Protein AF-S3ZGK3-F1 (afdb_monomer_lite)

Organism: NCBI:txid1286094

Structure (mmCIF, N/CA/C/O backbone):
data_AF-S3ZGK3-F1
#
_entry.id   AF-S3ZGK3-F1
#
loop_
_atom_site.group_PDB
_atom_site.id
_atom_site.type_symbol
_atom_site.label_atom_id
_atom_site.label_alt_id
_atom_site.label_comp_id
_atom_site.label_asym_id
_atom_site.label_entity_id
_atom_site.label_seq_id
_atom_site.pdbx_PDB_ins_code
_atom_site.Cartn_x
_atom_site.Cartn_y
_atom_site.Cartn_z
_atom_site.occupancy
_atom_site.B_iso_or_equiv
_atom_site.auth_seq_id
_atom_site.auth_comp_id
_atom_site.auth_asym_id
_atom_site.auth_atom_id
_atom_site.pdbx_PDB_model_num
ATOM 1 N N . MET A 1 1 ? -9.111 -12.329 -8.041 1.00 56.25 1 MET A N 1
ATOM 2 C CA . MET A 1 1 ? -7.691 -12.000 -8.288 1.00 56.25 1 MET A CA 1
ATOM 3 C C . MET A 1 1 ? -7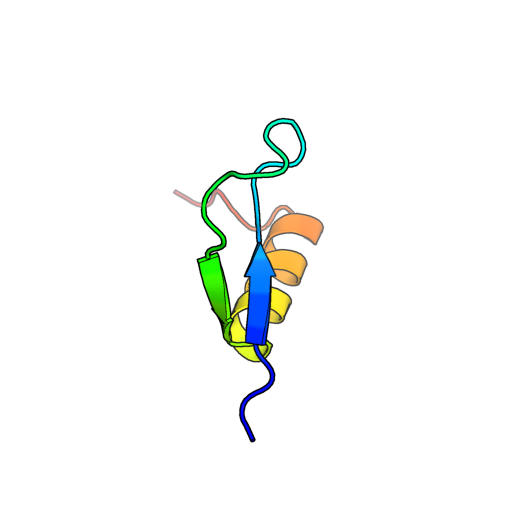.200 -11.200 -7.098 1.00 56.25 1 MET A C 1
ATOM 5 O O . MET A 1 1 ? -7.859 -10.235 -6.734 1.00 56.25 1 MET A O 1
ATOM 9 N N . THR A 1 2 ? -6.122 -11.616 -6.443 1.00 69.00 2 THR A N 1
ATOM 10 C CA . THR A 1 2 ? -5.504 -10.826 -5.370 1.00 69.00 2 THR A CA 1
ATOM 11 C C . THR A 1 2 ? -4.777 -9.645 -6.002 1.00 69.00 2 THR A C 1
ATOM 13 O O . THR A 1 2 ? -3.802 -9.837 -6.725 1.00 69.00 2 THR A O 1
ATOM 16 N N . HIS A 1 3 ? -5.271 -8.427 -5.779 1.00 87.44 3 HIS A N 1
ATOM 17 C CA . HIS A 1 3 ? -4.561 -7.221 -6.200 1.00 87.44 3 HIS A CA 1
ATOM 18 C C . HIS A 1 3 ? -3.267 -7.101 -5.388 1.00 87.44 3 HIS A C 1
ATOM 20 O O . HIS A 1 3 ? -3.293 -7.228 -4.164 1.00 87.4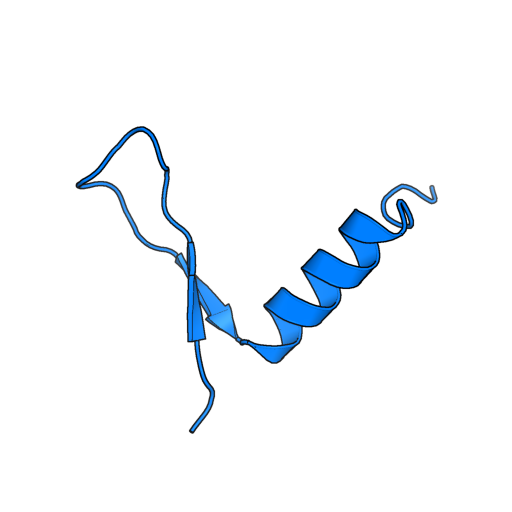4 3 HIS A O 1
ATOM 26 N N . ALA A 1 4 ? -2.143 -6.889 -6.072 1.00 93.88 4 ALA A N 1
ATOM 27 C CA . ALA A 1 4 ? -0.834 -6.729 -5.451 1.00 93.88 4 ALA A CA 1
ATOM 28 C C . ALA A 1 4 ? -0.380 -5.267 -5.515 1.00 93.88 4 ALA A C 1
ATOM 30 O O . ALA A 1 4 ? -0.554 -4.597 -6.534 1.00 93.88 4 ALA A O 1
ATOM 31 N N . ILE A 1 5 ? 0.221 -4.786 -4.429 1.00 96.50 5 ILE A N 1
ATOM 32 C CA . ILE A 1 5 ? 0.823 -3.460 -4.320 1.00 96.50 5 ILE A CA 1
ATOM 33 C C . ILE A 1 5 ? 2.327 -3.600 -4.522 1.00 96.50 5 ILE A C 1
ATOM 35 O O . ILE A 1 5 ? 2.992 -4.337 -3.796 1.00 96.50 5 ILE A O 1
ATOM 39 N N . SER A 1 6 ? 2.848 -2.899 -5.524 1.00 94.62 6 SER A N 1
ATOM 40 C CA . SER A 1 6 ? 4.272 -2.887 -5.855 1.00 94.62 6 SER A CA 1
ATOM 41 C C . SER A 1 6 ? 4.983 -1.772 -5.095 1.00 94.62 6 SER A C 1
ATOM 43 O O . SER A 1 6 ? 4.640 -0.600 -5.251 1.00 94.62 6 SER A O 1
ATOM 45 N N . VAL A 1 7 ? 5.987 -2.129 -4.298 1.00 94.81 7 VAL A N 1
ATOM 46 C CA . VAL A 1 7 ? 6.844 -1.196 -3.559 1.00 94.81 7 VAL A CA 1
ATOM 47 C C . VAL A 1 7 ? 8.252 -1.294 -4.122 1.00 94.81 7 VAL A C 1
ATOM 49 O O . VAL A 1 7 ? 8.815 -2.382 -4.229 1.00 94.81 7 VAL A O 1
ATOM 52 N N . ARG A 1 8 ? 8.828 -0.149 -4.478 1.00 95.56 8 ARG A N 1
ATOM 53 C CA . ARG A 1 8 ? 10.207 -0.033 -4.955 1.00 95.56 8 ARG A CA 1
ATOM 54 C C . ARG A 1 8 ? 10.917 1.105 -4.255 1.00 95.56 8 ARG A C 1
ATOM 56 O O . ARG A 1 8 ? 10.277 2.019 -3.733 1.00 95.56 8 ARG A O 1
ATOM 63 N N . ASP A 1 9 ? 12.238 1.070 -4.309 1.00 94.19 9 ASP A N 1
ATOM 64 C CA . ASP A 1 9 ? 13.042 2.215 -3.917 1.00 94.19 9 ASP A CA 1
ATOM 65 C C . ASP A 1 9 ? 12.729 3.409 -4.841 1.00 94.19 9 ASP A C 1
ATOM 67 O O . ASP A 1 9 ? 12.707 3.302 -6.075 1.00 94.19 9 ASP A O 1
ATOM 71 N N . SER A 1 10 ? 12.415 4.558 -4.243 1.00 93.38 10 SER A N 1
ATOM 72 C CA . SER A 1 10 ? 12.058 5.759 -5.001 1.00 93.38 10 SER A CA 1
ATOM 73 C C . SER A 1 10 ? 13.268 6.432 -5.651 1.00 93.38 10 SER A C 1
ATOM 75 O O . SER A 1 10 ? 13.101 7.123 -6.654 1.00 93.38 10 SER A O 1
ATOM 77 N N . LYS A 1 11 ? 14.476 6.211 -5.121 1.00 94.69 11 LYS A N 1
ATOM 78 C CA . LYS A 1 11 ? 15.739 6.799 -5.584 1.00 94.69 11 LYS A CA 1
ATOM 79 C C . LYS A 1 11 ? 16.469 5.924 -6.607 1.00 94.69 11 LYS A C 1
ATOM 81 O O . LYS A 1 11 ? 17.302 6.447 -7.337 1.00 94.69 11 LYS A O 1
ATOM 86 N N . ILE A 1 12 ? 16.155 4.630 -6.685 1.00 94.81 12 ILE A N 1
ATOM 87 C CA . ILE A 1 12 ? 16.739 3.696 -7.659 1.00 94.81 12 ILE A CA 1
ATOM 88 C C . ILE A 1 12 ? 15.636 3.192 -8.597 1.00 94.81 12 ILE A C 1
ATOM 90 O O . ILE A 1 12 ? 14.850 2.315 -8.243 1.00 94.81 12 ILE A O 1
ATOM 94 N N . THR A 1 13 ? 15.553 3.767 -9.800 1.00 88.69 13 THR A N 1
ATOM 95 C CA . THR A 1 13 ? 14.491 3.471 -10.780 1.00 88.69 13 THR A CA 1
ATOM 96 C C . THR A 1 13 ? 14.499 2.069 -11.347 1.00 88.69 13 THR A C 1
ATOM 98 O O . THR A 1 13 ? 13.419 1.512 -11.531 1.00 88.69 13 THR A O 1
ATOM 101 N N . ASP A 1 14 ? 15.681 1.489 -11.515 1.00 93.94 14 ASP A N 1
ATOM 102 C CA . ASP A 1 14 ? 15.868 0.142 -12.067 1.00 93.94 14 ASP A CA 1
ATOM 103 C C . ASP A 1 14 ? 16.125 -0.905 -10.969 1.00 93.94 14 ASP A C 1
ATOM 105 O O . ASP A 1 14 ? 16.677 -1.977 -11.209 1.00 93.94 14 ASP A O 1
ATOM 109 N N . GLY A 1 15 ? 15.760 -0.567 -9.729 1.00 92.31 15 GLY A N 1
ATOM 110 C CA . GLY A 1 15 ? 15.898 -1.441 -8.573 1.00 92.31 15 GLY A CA 1
ATOM 111 C C . GLY A 1 15 ? 14.800 -2.509 -8.482 1.00 92.31 15 GLY A C 1
ATOM 112 O O . GLY A 1 15 ? 13.805 -2.469 -9.210 1.00 92.31 15 GLY A O 1
ATOM 113 N N . PRO A 1 16 ? 14.948 -3.470 -7.555 1.00 95.62 16 PRO A N 1
ATOM 114 C CA . PRO A 1 16 ? 13.957 -4.517 -7.343 1.00 95.62 16 PRO A CA 1
ATOM 115 C C . PRO A 1 16 ? 12.604 -3.957 -6.876 1.00 95.62 16 PRO A C 1
ATOM 117 O O . PRO A 1 16 ? 12.529 -2.968 -6.142 1.00 95.62 16 PRO A O 1
ATOM 120 N N . VAL A 1 17 ? 11.532 -4.650 -7.269 1.00 95.25 17 VAL A N 1
ATOM 121 C CA . VAL A 1 17 ? 10.152 -4.385 -6.844 1.00 95.25 17 VAL A CA 1
ATOM 122 C C . VAL A 1 17 ? 9.687 -5.521 -5.939 1.00 95.25 17 VAL A C 1
ATOM 124 O O . VAL A 1 17 ? 9.808 -6.692 -6.296 1.00 95.25 17 VAL A O 1
ATOM 127 N N . ILE A 1 18 ? 9.122 -5.179 -4.783 1.00 95.06 18 ILE A N 1
ATOM 128 C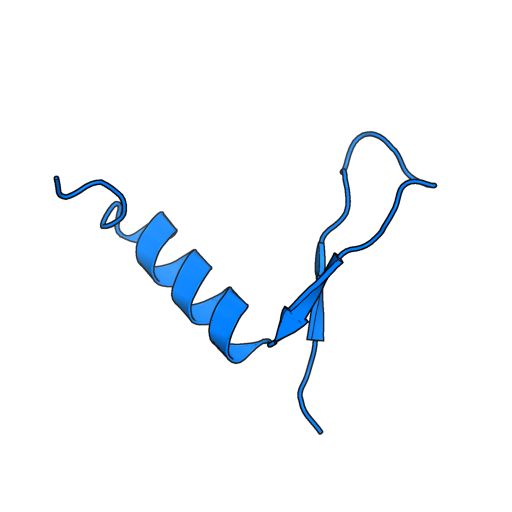 CA . ILE A 1 18 ? 8.512 -6.132 -3.852 1.00 95.06 18 ILE A CA 1
ATOM 129 C C . ILE A 1 18 ? 6.991 -6.009 -3.964 1.00 95.06 18 ILE A C 1
ATOM 131 O O . ILE A 1 18 ? 6.450 -4.904 -3.936 1.00 95.06 18 ILE A O 1
ATOM 135 N N . ALA A 1 19 ? 6.298 -7.140 -4.086 1.00 95.81 19 ALA A N 1
ATOM 136 C CA . ALA A 1 19 ? 4.845 -7.190 -4.179 1.00 95.81 19 ALA A CA 1
ATOM 137 C C . ALA A 1 19 ? 4.222 -7.603 -2.838 1.00 95.81 19 ALA A C 1
ATOM 139 O O . ALA A 1 19 ? 4.575 -8.640 -2.278 1.00 95.81 19 ALA A O 1
ATOM 140 N N . PHE A 1 20 ? 3.258 -6.821 -2.359 1.00 96.25 20 PHE A N 1
ATOM 141 C CA . PHE A 1 20 ? 2.456 -7.131 -1.175 1.00 96.25 20 PHE A CA 1
ATOM 142 C C . PHE A 1 20 ? 1.005 -7.416 -1.569 1.00 96.25 20 PHE A C 1
ATOM 144 O O . PHE A 1 20 ? 0.481 -6.732 -2.451 1.00 96.25 20 PHE A O 1
ATOM 151 N N . PRO A 1 21 ? 0.304 -8.355 -0.911 1.00 96.50 21 PRO A N 1
ATOM 152 C CA . PRO A 1 21 ? -1.148 -8.440 -1.026 1.00 96.50 21 PRO A CA 1
ATOM 153 C C . PRO A 1 21 ? -1.794 -7.106 -0.627 1.00 96.50 21 PRO A C 1
ATOM 155 O O . PRO A 1 21 ? -1.397 -6.494 0.368 1.00 96.50 21 PRO A O 1
ATOM 158 N N . ALA A 1 22 ? -2.799 -6.651 -1.380 1.00 95.38 22 ALA A N 1
ATOM 159 C CA . ALA A 1 22 ? -3.452 -5.366 -1.118 1.00 95.38 22 ALA A CA 1
ATOM 160 C C . ALA A 1 22 ? -4.051 -5.273 0.292 1.00 95.38 22 ALA A C 1
ATOM 162 O O . ALA A 1 22 ? -3.965 -4.225 0.927 1.00 95.38 22 ALA A O 1
ATOM 163 N N . GLU A 1 23 ? -4.611 -6.369 0.807 1.00 95.12 23 GLU A N 1
ATOM 164 C CA . GLU A 1 23 ? -5.162 -6.419 2.166 1.00 95.12 23 GLU A CA 1
ATOM 165 C C . GLU A 1 23 ? -4.090 -6.165 3.235 1.00 95.12 23 GLU A C 1
ATOM 167 O O . GLU A 1 23 ? -4.286 -5.348 4.136 1.00 95.12 23 GLU A O 1
ATOM 172 N N . SER A 1 24 ? -2.917 -6.787 3.088 1.00 95.44 24 SER A N 1
ATOM 173 C CA . SER A 1 24 ? -1.801 -6.622 4.016 1.00 95.44 24 SER A CA 1
ATOM 174 C C . SER A 1 24 ? -1.228 -5.206 3.949 1.00 95.44 24 SER A C 1
ATOM 176 O O . SER A 1 24 ? -0.940 -4.616 4.989 1.00 95.44 24 SER A O 1
ATOM 178 N N . TRP A 1 25 ? -1.115 -4.631 2.745 1.00 95.81 25 TRP A N 1
ATOM 179 C CA . TRP A 1 25 ? -0.670 -3.246 2.563 1.00 95.81 25 TRP A CA 1
ATOM 180 C C . TRP A 1 25 ? -1.620 -2.242 3.227 1.00 95.81 25 TRP A C 1
ATOM 182 O O . TRP A 1 25 ? -1.175 -1.356 3.956 1.00 95.81 25 TRP A O 1
ATOM 192 N N . ASN A 1 26 ? -2.930 -2.407 3.033 1.00 94.88 26 ASN A N 1
ATOM 193 C CA . ASN A 1 26 ? -3.930 -1.534 3.645 1.00 94.88 26 ASN A CA 1
ATOM 194 C C . ASN A 1 26 ? -3.901 -1.627 5.175 1.00 94.88 26 ASN A C 1
ATOM 196 O O . ASN A 1 26 ?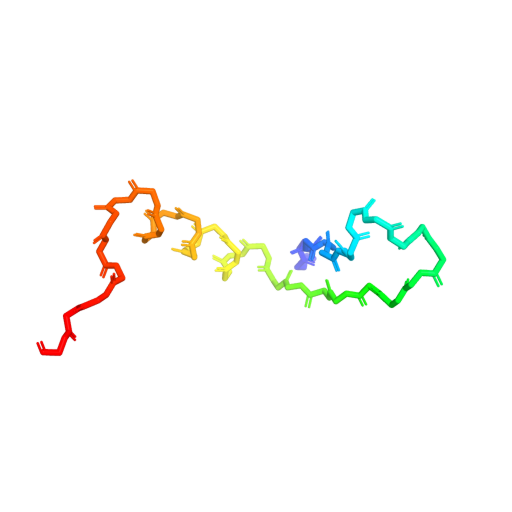 -3.908 -0.596 5.845 1.00 94.88 26 ASN A O 1
ATOM 200 N N . SER A 1 27 ? -3.800 -2.840 5.734 1.00 95.75 27 SER A N 1
ATOM 201 C CA . SER A 1 27 ? -3.653 -3.023 7.184 1.00 95.75 27 SER A CA 1
ATOM 202 C C . SER A 1 27 ? -2.405 -2.322 7.725 1.00 95.75 27 SER A C 1
ATOM 204 O O . SER A 1 27 ? -2.466 -1.683 8.775 1.00 95.75 27 SER A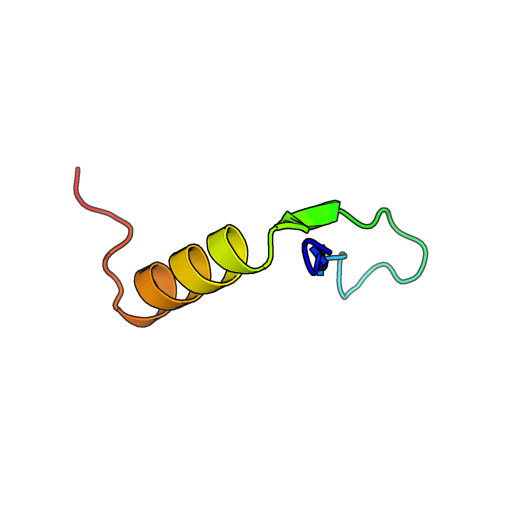 O 1
ATOM 206 N N . PHE A 1 28 ? -1.281 -2.421 7.011 1.00 95.50 28 PHE A N 1
ATOM 207 C CA . PHE A 1 28 ? -0.037 -1.754 7.382 1.00 95.50 28 PHE A CA 1
ATOM 208 C C . PHE A 1 28 ? -0.185 -0.226 7.390 1.00 95.50 28 PHE A C 1
ATOM 210 O O . PHE A 1 28 ? 0.145 0.413 8.390 1.00 95.50 28 PHE A O 1
ATOM 217 N N . VAL A 1 29 ? -0.723 0.362 6.315 1.00 95.56 29 VAL A N 1
ATOM 218 C CA . VAL A 1 29 ? -0.915 1.818 6.204 1.00 95.56 29 VAL A CA 1
ATOM 219 C C . VAL A 1 29 ? -1.822 2.346 7.314 1.00 95.56 29 VAL A C 1
ATOM 221 O O . VAL A 1 29 ? -1.520 3.394 7.882 1.00 95.56 29 VAL A O 1
ATOM 224 N N . THR A 1 30 ? -2.892 1.625 7.660 1.00 96.38 30 THR A N 1
ATOM 225 C CA . THR A 1 30 ? -3.784 1.995 8.769 1.00 96.38 30 THR A CA 1
ATOM 226 C C . THR A 1 30 ? -3.030 2.066 10.096 1.00 96.38 30 THR A C 1
ATOM 228 O O . THR A 1 30 ? -3.048 3.110 10.744 1.00 96.38 30 THR A O 1
ATOM 231 N N . VAL A 1 31 ? -2.293 1.010 10.458 1.00 96.19 31 VAL A N 1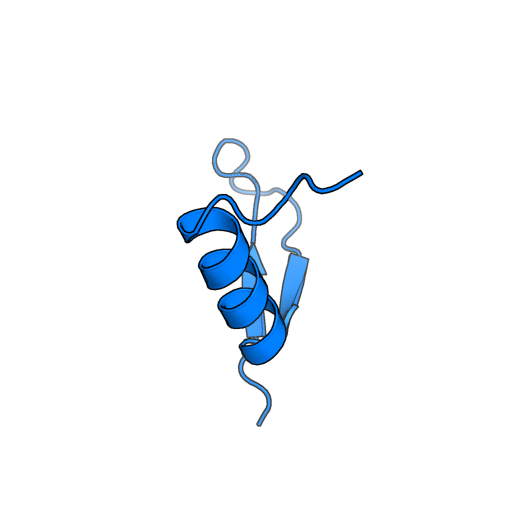
ATOM 232 C CA . VAL A 1 31 ? -1.518 0.960 11.712 1.00 96.19 31 VAL A CA 1
ATOM 233 C C . VAL A 1 31 ? -0.461 2.067 11.767 1.00 96.19 31 VAL A C 1
ATOM 235 O O . VAL A 1 31 ? -0.296 2.736 12.789 1.00 96.19 31 VAL A O 1
ATOM 238 N N . VAL A 1 32 ? 0.245 2.304 10.657 1.00 95.44 32 VAL A N 1
ATOM 239 C CA . VAL A 1 32 ? 1.238 3.385 10.568 1.00 95.44 32 VAL A CA 1
ATOM 240 C C . VAL A 1 32 ? 0.582 4.753 10.728 1.00 95.44 32 VAL A C 1
ATOM 242 O O . VAL A 1 32 ? 1.067 5.585 11.492 1.00 95.44 32 VAL A O 1
ATOM 245 N N . ARG A 1 33 ? -0.545 4.989 10.054 1.00 95.56 33 ARG A N 1
ATOM 246 C CA . ARG A 1 33 ? -1.278 6.259 10.123 1.00 95.56 33 ARG A CA 1
ATOM 247 C C . ARG A 1 33 ? -1.800 6.558 11.527 1.00 95.56 33 ARG A C 1
ATOM 249 O O . ARG A 1 33 ? -1.836 7.717 11.926 1.00 95.56 33 ARG A O 1
ATOM 256 N N . GLU A 1 34 ? -2.207 5.531 12.259 1.00 95.19 34 GLU A N 1
ATOM 257 C CA . GLU A 1 34 ? -2.708 5.649 13.631 1.00 95.19 34 GLU A CA 1
ATOM 258 C C . GLU A 1 34 ? -1.594 5.802 14.674 1.00 95.19 34 GLU A C 1
ATOM 260 O O . GLU A 1 34 ? -1.883 6.054 15.843 1.00 95.19 34 GLU A O 1
ATOM 265 N N . GLY A 1 35 ? -0.325 5.637 14.284 1.00 91.38 35 GLY A N 1
ATOM 266 C CA . GLY A 1 35 ? 0.785 5.609 15.237 1.00 91.38 35 GLY A CA 1
ATOM 267 C C . GLY A 1 35 ? 0.729 4.403 16.179 1.00 91.38 35 GLY A C 1
ATOM 268 O O . GLY A 1 35 ? 1.358 4.415 17.234 1.00 91.38 35 GLY A O 1
ATOM 269 N N . SER A 1 36 ? -0.026 3.358 15.825 1.00 86.25 36 SER A N 1
ATOM 270 C CA . SER A 1 36 ? -0.241 2.162 16.650 1.00 86.25 36 SER A CA 1
ATOM 271 C C . SER A 1 36 ? 0.857 1.099 16.474 1.00 86.25 36 SER A C 1
ATOM 273 O O . SER A 1 36 ? 0.790 0.016 17.057 1.00 86.25 36 SER A O 1
ATOM 275 N N . TYR A 1 37 ? 1.921 1.430 15.736 1.00 82.00 37 TYR A N 1
ATOM 276 C CA . TYR A 1 37 ? 3.167 0.671 15.662 1.00 82.00 37 TYR A CA 1
ATOM 277 C C . TYR A 1 37 ? 4.108 1.130 16.788 1.00 82.00 37 TYR A C 1
ATOM 279 O O . TYR A 1 37 ? 4.568 2.265 16.799 1.00 82.00 37 TYR A O 1
ATOM 287 N N . GLY A 1 38 ? 4.404 0.268 17.764 1.00 72.88 38 GLY A N 1
ATOM 288 C CA . GLY A 1 38 ? 5.371 0.616 18.821 1.00 72.88 38 GLY A CA 1
ATOM 289 C C . GLY A 1 38 ? 5.012 0.215 20.246 1.00 72.88 38 GLY A C 1
ATOM 290 O O . GLY A 1 38 ? 5.755 0.557 21.159 1.00 72.88 38 GLY A O 1
ATOM 291 N N . ARG A 1 39 ? 3.930 -0.538 20.473 1.00 64.56 39 ARG A N 1
ATOM 292 C CA . ARG A 1 39 ? 3.690 -1.131 21.794 1.00 64.56 39 ARG A CA 1
ATOM 293 C C . ARG A 1 39 ? 4.648 -2.312 22.022 1.00 64.56 39 ARG A C 1
ATOM 295 O O . ARG A 1 39 ? 4.390 -3.421 21.558 1.00 64.56 39 ARG A O 1
ATOM 302 N N . ARG A 1 40 ? 5.746 -2.044 22.728 1.00 60.53 40 ARG A N 1
ATOM 303 C CA . ARG A 1 40 ? 6.410 -2.983 23.638 1.00 60.53 40 ARG A CA 1
ATOM 304 C C . ARG A 1 40 ? 6.262 -2.446 25.050 1.00 60.53 40 ARG A C 1
ATOM 306 O O . ARG A 1 40 ? 6.371 -1.211 25.197 1.00 60.53 40 ARG A O 1
#

Secondary structure (DSSP, 8-state):
---EEEEE-SS-TTS-EEEEEHHHHHHHHHHHHTT-----

InterPro domains:
  IPR007278 Domain of unknown function DUF397 [PF04149] (4-33)

Foldseek 3Di:
DFDWDWDDDPVDPPGDIDTDGPVVVVVVVVCVVVVVPDDD

Sequence (40 aa):
MTHAISVRDSKITDGPVIAFPAESWNSFVTVVREGSYGRR

pLDDT: mean 90.36, std 10.37, range [56.25, 96.5]

Radius of gyration: 12.78 Å; chains: 1; bounding box: 24×19×36 Å